Protein AF-A0A423UGE0-F1 (afdb_monomer_lite)

Sequence (93 aa):
MRPPRPPIELTPLLACDGTTDMAILWHIAREAPELRRWLIANPRADATLLEYVAQAGGPGVTEGLEVLLTSIDPAGTDAAHGATGMVHAEAPR

InterPro domains:
  IPR057893 Leucine rich repeat variant domain [PF25591] (11-67)

Foldseek 3Di:
DDDDDDDDDDDLCLLQDQVRDPVVVVVCLPPPLQNLLSVLNHPPNDPVSLVSCVVVDHVCNVVSVVVSVCVVPVPPPVPPPPPDDDDDDDDDD

pLDDT: mean 85.48, std 18.64, range [40.09, 98.62]

Radius of gyration: 21.12 Å; chains: 1; bounding box: 24×63×70 Å

Organism: NCBI:txid518643

Structure (mmCIF, N/CA/C/O backbone):
data_AF-A0A423UGE0-F1
#
_entry.id   AF-A0A423UGE0-F1
#
loop_
_atom_site.group_PDB
_atom_site.id
_atom_site.type_symbol
_atom_site.label_atom_id
_atom_site.label_alt_id
_atom_site.label_comp_id
_atom_site.label_asym_id
_atom_site.label_entity_id
_atom_site.label_seq_id
_atom_site.pdbx_PDB_ins_code
_atom_site.Cartn_x
_atom_site.Cartn_y
_atom_site.Cartn_z
_atom_site.occupancy
_atom_site.B_iso_or_equiv
_atom_site.auth_seq_id
_atom_site.auth_comp_id
_atom_site.auth_asym_id
_atom_site.auth_atom_id
_atom_site.pdbx_PDB_model_num
ATOM 1 N N . MET A 1 1 ? -10.091 -30.557 -22.046 1.00 70.81 1 MET A N 1
ATOM 2 C CA . MET A 1 1 ? -9.713 -29.139 -21.839 1.00 70.81 1 MET A CA 1
ATOM 3 C C . MET A 1 1 ? -9.708 -28.872 -20.341 1.00 70.81 1 MET A C 1
ATOM 5 O O . MET A 1 1 ? -10.603 -29.366 -19.669 1.00 70.81 1 MET A O 1
ATOM 9 N N . ARG A 1 2 ? -8.693 -28.190 -19.800 1.00 70.75 2 ARG A N 1
ATOM 10 C CA . ARG A 1 2 ? -8.650 -27.811 -18.376 1.00 70.75 2 ARG A CA 1
ATOM 11 C C . ARG A 1 2 ? -9.359 -26.451 -18.229 1.00 70.75 2 ARG A C 1
ATOM 13 O O . ARG A 1 2 ? -9.146 -25.617 -19.110 1.00 70.75 2 ARG A O 1
ATOM 20 N N . PRO A 1 3 ? -10.210 -26.231 -17.210 1.00 76.19 3 PRO A N 1
ATOM 21 C CA . PRO A 1 3 ? -10.874 -24.941 -17.031 1.00 76.19 3 PRO A CA 1
ATOM 22 C C . PRO A 1 3 ? -9.838 -23.818 -16.865 1.00 76.19 3 PRO A C 1
ATOM 24 O O . PRO A 1 3 ? -8.733 -24.085 -16.370 1.00 76.19 3 PRO A O 1
ATOM 27 N N . PRO A 1 4 ? -10.158 -22.582 -17.295 1.00 77.94 4 PRO A N 1
ATOM 28 C C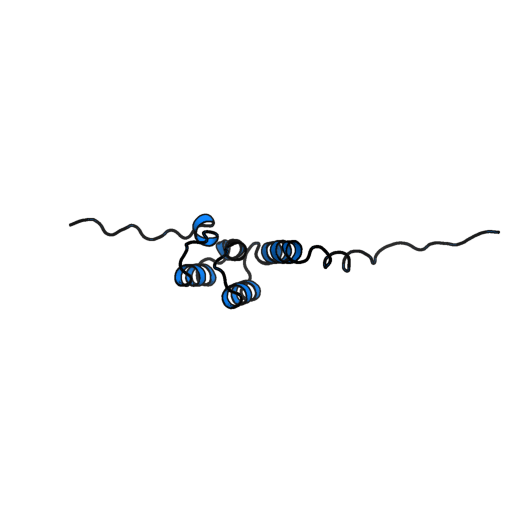A . PRO A 1 4 ? -9.281 -21.444 -17.067 1.00 77.94 4 PRO A CA 1
ATOM 29 C C . PRO A 1 4 ? -9.059 -21.271 -15.564 1.00 77.94 4 PRO A C 1
ATOM 31 O O . PRO A 1 4 ? -9.927 -21.588 -14.747 1.00 77.94 4 PRO A O 1
ATOM 34 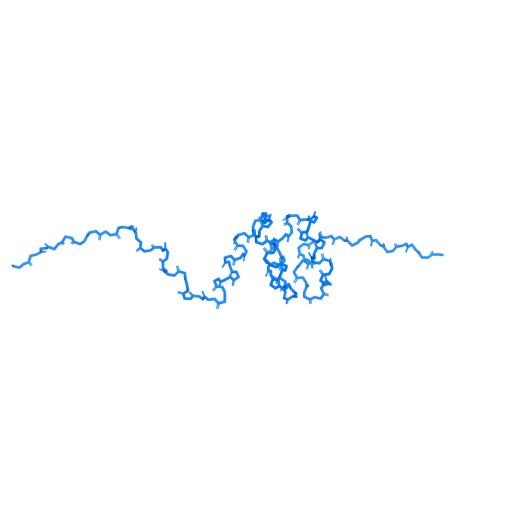N N . ARG A 1 5 ? -7.868 -20.798 -15.193 1.00 74.56 5 ARG A N 1
ATOM 35 C CA . ARG A 1 5 ? -7.567 -20.505 -13.792 1.00 74.56 5 ARG A CA 1
ATOM 36 C C . ARG A 1 5 ? -8.547 -19.426 -13.299 1.00 74.56 5 ARG A C 1
ATOM 38 O O . ARG A 1 5 ? -8.795 -18.489 -14.061 1.00 74.56 5 ARG A O 1
ATOM 45 N N . PRO A 1 6 ? -9.087 -19.543 -12.072 1.00 78.31 6 PRO A N 1
ATOM 46 C CA . PRO A 1 6 ? -9.906 -18.490 -11.487 1.00 78.31 6 PRO A CA 1
ATOM 47 C C . PRO A 1 6 ? -9.192 -17.130 -11.535 1.00 78.31 6 PRO A C 1
ATOM 49 O O . PRO A 1 6 ? -7.955 -17.106 -11.452 1.00 78.31 6 PRO A O 1
ATOM 52 N N . PRO A 1 7 ? -9.936 -16.016 -11.670 1.00 83.94 7 PRO A N 1
ATOM 53 C CA . PRO A 1 7 ? -9.373 -14.680 -11.530 1.00 83.94 7 PRO A CA 1
ATOM 54 C C . PRO A 1 7 ? -8.618 -14.534 -10.208 1.00 83.94 7 PRO A C 1
ATOM 56 O O . PRO A 1 7 ? -8.981 -15.143 -9.203 1.00 83.94 7 PRO A O 1
ATOM 59 N N . ILE A 1 8 ? -7.558 -13.731 -10.218 1.00 84.19 8 ILE A N 1
ATOM 60 C CA . ILE A 1 8 ? -6.814 -13.417 -8.999 1.00 84.19 8 ILE A CA 1
ATOM 61 C C . ILE A 1 8 ? -7.694 -12.512 -8.137 1.00 84.19 8 ILE A C 1
ATOM 63 O O . ILE A 1 8 ? -8.128 -11.458 -8.596 1.00 84.19 8 ILE A O 1
ATOM 67 N N . GLU A 1 9 ? -7.942 -12.915 -6.895 1.00 91.62 9 GLU A N 1
ATOM 68 C CA . GLU A 1 9 ? -8.636 -12.076 -5.921 1.00 91.62 9 GLU A CA 1
ATOM 69 C C . GLU A 1 9 ? -7.660 -11.073 -5.301 1.00 91.62 9 GLU A C 1
ATOM 71 O O . GLU A 1 9 ? -6.601 -11.448 -4.790 1.00 91.62 9 GLU A O 1
ATOM 76 N N . LEU A 1 10 ? -8.019 -9.787 -5.333 1.00 95.56 10 LEU A N 1
ATOM 77 C CA . LEU A 1 10 ? -7.248 -8.737 -4.673 1.00 95.56 10 LEU A CA 1
ATOM 78 C C . LEU A 1 10 ? -7.569 -8.759 -3.178 1.00 95.56 10 LEU A C 1
ATOM 80 O O . LEU A 1 10 ? -8.715 -8.585 -2.775 1.00 95.56 10 LEU A O 1
ATOM 84 N N . THR A 1 11 ? -6.555 -8.999 -2.353 1.00 97.00 11 THR A N 1
ATOM 85 C CA . THR A 1 11 ? -6.711 -9.150 -0.901 1.00 97.00 11 THR A CA 1
ATOM 86 C C . THR A 1 11 ? -5.602 -8.407 -0.155 1.00 97.00 11 THR A C 1
ATOM 88 O O . THR A 1 11 ? -4.539 -8.167 -0.734 1.00 97.00 11 THR A O 1
ATOM 91 N N . PRO A 1 12 ? -5.787 -8.088 1.141 1.00 97.75 12 PRO A N 1
ATOM 92 C CA . PRO A 1 12 ? -4.719 -7.538 1.978 1.00 97.75 12 PRO A CA 1
ATOM 93 C C . PRO A 1 12 ? -3.448 -8.394 1.991 1.00 97.75 12 PRO A C 1
ATOM 95 O O . PRO A 1 12 ? -2.344 -7.864 1.923 1.00 97.75 12 PRO A O 1
ATOM 98 N N . LEU A 1 13 ? -3.600 -9.724 2.029 1.00 96.81 13 LEU A N 1
ATOM 99 C CA . LEU A 1 13 ? -2.467 -10.651 2.019 1.00 96.81 13 LEU A CA 1
ATOM 100 C C . LEU A 1 13 ? -1.679 -10.550 0.712 1.00 96.81 13 LEU A C 1
ATOM 102 O O . LEU A 1 13 ? -0.461 -10.441 0.757 1.00 96.81 13 LEU A O 1
ATOM 106 N N . LEU A 1 14 ? -2.367 -10.505 -0.433 1.00 96.69 14 LEU A N 1
ATOM 107 C CA . LEU A 1 14 ? -1.722 -10.300 -1.732 1.00 96.69 14 LEU A CA 1
ATOM 108 C C . LEU A 1 14 ? -1.035 -8.927 -1.815 1.00 96.69 14 LEU A C 1
ATOM 110 O O . LEU A 1 14 ? 0.065 -8.817 -2.354 1.00 96.69 14 LEU A O 1
ATOM 114 N N . ALA A 1 15 ? -1.674 -7.886 -1.272 1.00 97.88 15 ALA A N 1
ATOM 115 C CA . ALA A 1 15 ? -1.157 -6.522 -1.275 1.00 97.88 15 ALA A CA 1
ATOM 116 C C . ALA A 1 15 ? 0.123 -6.363 -0.441 1.00 97.88 15 ALA A C 1
ATOM 118 O O . ALA A 1 15 ? 0.975 -5.583 -0.846 1.00 97.88 15 ALA A O 1
ATOM 119 N N . CYS A 1 16 ? 0.288 -7.101 0.664 1.00 97.31 16 CYS A N 1
ATOM 120 C CA . CYS A 1 16 ? 1.507 -7.087 1.489 1.00 97.31 16 CYS A CA 1
ATOM 121 C C . CYS A 1 16 ? 2.551 -8.148 1.095 1.00 97.31 16 CYS A C 1
ATOM 123 O O . CYS A 1 16 ? 3.670 -8.112 1.605 1.00 97.31 16 CYS A O 1
ATOM 125 N N . ASP A 1 17 ? 2.202 -9.121 0.249 1.00 97.69 17 ASP A N 1
ATOM 126 C CA . ASP A 1 17 ? 3.100 -10.220 -0.114 1.00 97.69 17 ASP A CA 1
ATOM 127 C C . ASP A 1 17 ? 4.304 -9.702 -0.920 1.00 97.69 17 ASP A C 1
ATOM 129 O O . ASP A 1 17 ? 4.174 -9.146 -2.014 1.00 97.69 17 ASP A O 1
ATOM 133 N N . GLY A 1 18 ? 5.500 -9.923 -0.370 1.00 96.56 18 GLY A N 1
ATOM 134 C CA . GLY A 1 18 ? 6.778 -9.537 -0.960 1.00 96.56 18 GLY A CA 1
ATOM 135 C C . GLY A 1 18 ? 7.180 -10.333 -2.201 1.00 96.56 18 GLY A C 1
ATOM 136 O O . GLY A 1 18 ? 8.274 -10.128 -2.718 1.00 96.56 18 GLY A O 1
ATOM 137 N N . THR A 1 19 ? 6.343 -11.245 -2.689 1.00 97.12 19 THR A N 1
ATOM 138 C CA . THR A 1 19 ? 6.521 -11.936 -3.972 1.00 97.12 19 THR A CA 1
ATOM 139 C C . THR A 1 19 ? 5.574 -11.422 -5.057 1.00 97.12 19 THR A C 1
ATOM 141 O O . THR A 1 19 ? 5.826 -11.670 -6.240 1.00 97.12 19 THR A O 1
ATOM 144 N N . THR A 1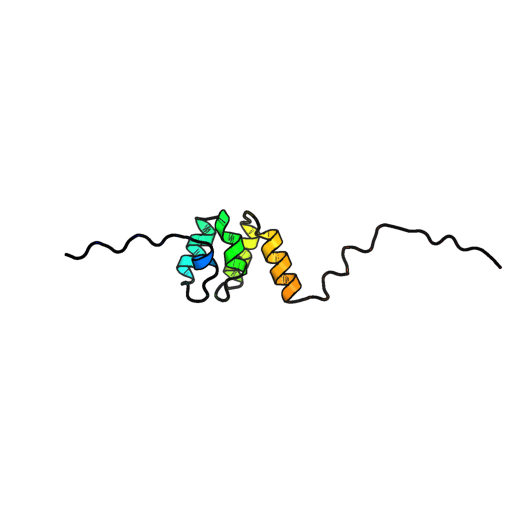 20 ? 4.559 -10.627 -4.697 1.00 96.75 20 THR A N 1
ATOM 145 C CA . THR A 1 20 ? 3.592 -10.045 -5.637 1.00 96.75 20 THR A CA 1
ATOM 146 C C . THR A 1 20 ? 4.288 -9.188 -6.692 1.00 96.75 20 THR A C 1
ATOM 148 O O . THR A 1 20 ? 5.209 -8.423 -6.403 1.00 96.75 20 THR A O 1
ATOM 151 N N . ASP A 1 21 ? 3.875 -9.339 -7.949 1.00 96.62 21 ASP A N 1
ATOM 152 C CA . ASP A 1 21 ? 4.437 -8.576 -9.061 1.00 96.62 21 ASP A CA 1
ATOM 153 C C . ASP A 1 21 ? 4.082 -7.085 -8.949 1.00 96.62 21 ASP A C 1
ATOM 155 O O . ASP A 1 21 ? 2.950 -6.729 -8.616 1.00 96.62 21 ASP A O 1
ATOM 159 N N . MET A 1 22 ? 5.030 -6.210 -9.291 1.00 97.88 22 MET A N 1
ATOM 160 C CA . MET A 1 22 ? 4.842 -4.758 -9.284 1.00 97.88 22 MET A CA 1
ATOM 161 C C . MET A 1 22 ? 3.628 -4.316 -10.122 1.00 97.88 22 MET A C 1
ATOM 163 O O . MET A 1 22 ? 2.895 -3.413 -9.721 1.00 97.88 22 MET A O 1
ATOM 167 N N . ALA A 1 23 ? 3.342 -4.980 -11.246 1.00 97.00 23 ALA A N 1
ATOM 168 C CA . ALA A 1 23 ? 2.166 -4.686 -12.065 1.00 97.00 23 ALA A CA 1
ATOM 169 C C . ALA A 1 23 ? 0.845 -4.932 -11.313 1.00 97.00 23 ALA A C 1
ATOM 171 O O . ALA A 1 23 ? -0.119 -4.181 -11.487 1.00 97.00 23 ALA A O 1
ATOM 172 N N . ILE A 1 24 ? 0.806 -5.953 -10.451 1.00 97.06 24 ILE A N 1
ATOM 173 C CA . ILE A 1 24 ? -0.351 -6.248 -9.598 1.00 97.06 24 ILE A CA 1
ATOM 174 C C . ILE A 1 24 ? -0.458 -5.197 -8.492 1.00 97.06 24 ILE A C 1
ATOM 176 O O . ILE A 1 24 ? -1.558 -4.717 -8.231 1.00 97.06 24 ILE A O 1
ATOM 180 N N . LEU A 1 25 ? 0.658 -4.769 -7.896 1.00 98.44 25 LEU A N 1
ATOM 181 C CA . LEU A 1 25 ? 0.650 -3.703 -6.887 1.00 98.44 25 LEU A CA 1
ATOM 182 C C . LEU A 1 25 ? 0.096 -2.386 -7.452 1.00 98.44 25 LEU A C 1
ATOM 184 O O . LEU A 1 25 ? -0.780 -1.772 -6.845 1.00 98.44 25 LEU A O 1
ATOM 188 N N . TRP A 1 26 ? 0.513 -1.999 -8.660 1.00 98.38 26 TRP A N 1
ATOM 189 C CA . TRP A 1 26 ? -0.054 -0.845 -9.368 1.00 98.38 26 TRP A CA 1
ATOM 190 C C . TRP A 1 26 ? -1.525 -1.022 -9.737 1.00 98.38 26 TRP A C 1
ATOM 192 O O . TRP A 1 26 ? -2.263 -0.039 -9.811 1.00 98.38 26 TRP A O 1
ATOM 202 N N . HIS A 1 27 ? -1.964 -2.248 -10.018 1.00 98.06 27 HIS A N 1
ATOM 203 C CA . HIS A 1 27 ? -3.377 -2.532 -10.247 1.00 98.06 27 HIS A CA 1
ATOM 204 C C . HIS A 1 27 ? -4.191 -2.351 -8.961 1.00 98.06 27 HIS A C 1
ATOM 206 O O . HIS A 1 27 ? -5.188 -1.637 -8.983 1.00 98.06 27 HIS A O 1
ATOM 212 N N . ILE A 1 28 ? -3.716 -2.881 -7.830 1.00 98.12 28 ILE A N 1
ATOM 213 C CA . ILE A 1 28 ? -4.331 -2.672 -6.510 1.00 98.12 28 ILE A CA 1
ATOM 214 C C . ILE A 1 28 ? -4.404 -1.175 -6.190 1.00 98.12 28 ILE A C 1
ATOM 216 O O . ILE A 1 28 ? -5.464 -0.675 -5.823 1.00 98.12 28 ILE A O 1
ATOM 220 N N . ALA A 1 29 ? -3.309 -0.436 -6.390 1.00 98.38 29 ALA A N 1
ATOM 221 C CA . ALA A 1 29 ? -3.257 0.993 -6.100 1.00 98.38 29 ALA A CA 1
ATOM 222 C C . ALA A 1 29 ? -4.323 1.796 -6.865 1.00 98.38 29 ALA A C 1
ATOM 224 O O . ALA A 1 29 ? -4.912 2.727 -6.315 1.00 98.38 29 ALA A O 1
ATOM 225 N N . ARG A 1 30 ? -4.605 1.434 -8.118 1.00 98.19 30 ARG A N 1
ATOM 226 C CA . ARG A 1 30 ? -5.575 2.153 -8.956 1.00 98.19 30 ARG A CA 1
ATOM 227 C C . ARG A 1 30 ? -7.010 1.708 -8.709 1.00 98.19 30 ARG A C 1
ATOM 229 O O . ARG A 1 30 ? -7.883 2.561 -8.593 1.00 98.19 30 ARG A O 1
ATOM 236 N N . GLU A 1 31 ? -7.230 0.403 -8.595 1.00 97.25 31 GLU A N 1
ATOM 237 C CA . GLU A 1 31 ? -8.572 -0.181 -8.669 1.00 97.25 31 GLU A CA 1
ATOM 238 C C . GLU A 1 31 ? -9.168 -0.562 -7.303 1.00 97.25 31 GLU A C 1
ATOM 240 O O . GLU A 1 31 ? -10.377 -0.750 -7.214 1.00 97.25 31 GLU A O 1
ATOM 245 N N . ALA A 1 32 ? -8.359 -0.653 -6.237 1.00 97.56 32 ALA A N 1
ATOM 246 C CA . ALA A 1 32 ? -8.797 -1.083 -4.902 1.00 97.56 32 ALA A CA 1
ATOM 247 C C . ALA A 1 32 ? -8.340 -0.102 -3.795 1.00 97.56 32 ALA A C 1
ATOM 249 O O . ALA A 1 32 ? -7.385 -0.383 -3.057 1.00 97.56 32 ALA A O 1
ATOM 250 N N . PRO A 1 33 ? -8.985 1.079 -3.660 1.00 97.88 33 PRO A N 1
ATOM 251 C CA . PRO A 1 33 ? -8.617 2.094 -2.668 1.00 97.88 33 PRO A CA 1
ATOM 252 C C . PRO A 1 33 ? -8.551 1.582 -1.223 1.00 97.88 33 PRO A C 1
ATOM 254 O O . PRO A 1 33 ? -7.677 1.996 -0.462 1.00 97.88 33 PRO A O 1
ATOM 257 N N . GLU A 1 34 ? -9.436 0.660 -0.852 1.00 98.25 34 GLU A N 1
ATOM 258 C CA . GLU A 1 34 ? -9.507 0.002 0.457 1.00 98.25 34 GLU A CA 1
ATOM 259 C C . GLU A 1 34 ? -8.289 -0.875 0.773 1.00 98.25 34 GLU A C 1
ATOM 261 O O . GLU A 1 34 ? -8.028 -1.178 1.940 1.00 98.25 34 GLU A O 1
ATOM 266 N N . LEU A 1 35 ? -7.521 -1.261 -0.251 1.00 98.38 35 LEU A N 1
ATOM 267 C CA . LEU A 1 35 ? -6.324 -2.078 -0.092 1.00 98.38 35 LEU A CA 1
ATOM 268 C C . LEU A 1 35 ? -5.023 -1.270 -0.066 1.00 98.38 35 LEU A C 1
ATOM 270 O O . LEU A 1 35 ? -3.985 -1.811 0.313 1.00 98.38 35 LEU A O 1
ATOM 274 N N . ARG A 1 36 ? -5.049 0.020 -0.417 1.00 98.44 36 ARG A N 1
ATOM 275 C CA . ARG A 1 36 ? -3.835 0.848 -0.550 1.00 98.44 36 ARG A CA 1
ATOM 276 C C . ARG A 1 36 ? -2.986 0.904 0.715 1.00 98.44 36 ARG A C 1
ATOM 278 O O . ARG A 1 36 ? -1.764 0.880 0.615 1.00 98.44 36 ARG A O 1
ATOM 285 N N . ARG A 1 37 ? -3.605 0.904 1.900 1.00 98.38 37 ARG A N 1
ATOM 286 C CA . ARG A 1 37 ? -2.868 0.898 3.175 1.00 98.38 37 ARG A CA 1
ATOM 287 C C . ARG A 1 37 ? -1.932 -0.304 3.329 1.00 98.38 37 ARG A C 1
ATOM 289 O O . ARG A 1 37 ? -0.911 -0.207 3.994 1.00 98.38 37 ARG A O 1
ATOM 296 N N . TRP A 1 38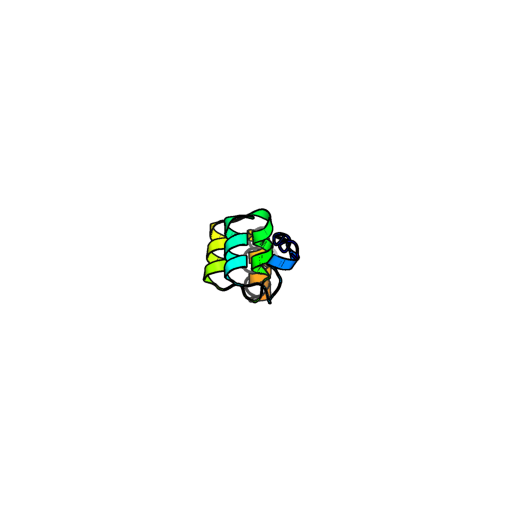 ? -2.276 -1.434 2.714 1.00 98.25 38 TRP A N 1
ATOM 297 C CA . TRP A 1 38 ? -1.492 -2.665 2.774 1.00 98.25 38 TRP A CA 1
ATOM 298 C C . TRP A 1 38 ? -0.262 -2.601 1.861 1.00 98.25 38 TRP A C 1
ATOM 300 O O . TRP A 1 38 ? 0.764 -3.189 2.180 1.00 98.25 38 TRP A O 1
ATOM 310 N N . LEU A 1 39 ? -0.314 -1.808 0.783 1.00 98.44 39 LEU A N 1
ATOM 311 C CA . LEU A 1 39 ? 0.838 -1.592 -0.100 1.00 98.44 39 LEU A CA 1
ATOM 312 C C . LEU A 1 39 ? 2.014 -0.928 0.628 1.00 98.44 39 LEU A C 1
ATOM 314 O O . LEU A 1 39 ? 3.159 -1.192 0.285 1.00 98.44 39 LEU A O 1
ATOM 318 N N . ILE A 1 40 ? 1.738 -0.125 1.661 1.00 97.88 40 ILE A N 1
ATOM 319 C CA . ILE A 1 40 ? 2.756 0.534 2.495 1.00 97.88 40 ILE A CA 1
ATOM 320 C C . ILE A 1 40 ? 3.643 -0.494 3.211 1.00 97.88 40 ILE A C 1
ATOM 322 O O . ILE A 1 40 ? 4.831 -0.263 3.407 1.00 97.88 40 ILE A O 1
ATOM 326 N N . ALA A 1 41 ? 3.075 -1.646 3.577 1.00 96.00 41 ALA A N 1
ATOM 327 C CA . ALA A 1 41 ? 3.795 -2.730 4.236 1.00 96.00 41 ALA A CA 1
ATOM 328 C C . ALA A 1 41 ? 4.450 -3.713 3.248 1.00 96.00 41 ALA A C 1
ATOM 330 O O . ALA A 1 41 ? 5.110 -4.658 3.683 1.00 96.00 41 ALA A O 1
ATOM 331 N N . ASN A 1 42 ? 4.264 -3.537 1.934 1.00 97.94 42 ASN A N 1
ATOM 332 C CA . ASN A 1 42 ? 4.830 -4.449 0.948 1.00 97.94 42 ASN A CA 1
ATOM 333 C C . ASN A 1 42 ? 6.322 -4.142 0.718 1.00 97.94 42 ASN A C 1
ATOM 335 O O . ASN A 1 42 ? 6.647 -3.058 0.235 1.00 97.94 42 ASN A O 1
ATOM 339 N N . PRO A 1 43 ? 7.244 -5.094 0.950 1.00 95.88 43 PRO A N 1
ATOM 340 C CA . PRO A 1 43 ? 8.680 -4.857 0.782 1.00 95.88 43 PRO A CA 1
ATOM 341 C C . PRO A 1 43 ? 9.116 -4.662 -0.680 1.00 95.88 43 PRO A C 1
ATOM 343 O O . PRO A 1 43 ? 10.243 -4.239 -0.928 1.00 95.88 43 PRO A O 1
ATOM 346 N N . ARG A 1 44 ? 8.261 -4.987 -1.658 1.00 97.50 44 ARG A N 1
ATOM 347 C CA . ARG A 1 44 ? 8.497 -4.706 -3.080 1.00 97.50 44 ARG A CA 1
ATOM 348 C C . ARG A 1 44 ? 7.981 -3.343 -3.519 1.00 97.50 44 ARG A C 1
ATOM 350 O O . ARG A 1 44 ? 8.317 -2.953 -4.634 1.00 97.50 44 ARG A O 1
ATOM 357 N N . ALA A 1 45 ? 7.164 -2.657 -2.719 1.00 97.62 45 ALA A N 1
ATOM 358 C CA . ALA A 1 45 ? 6.665 -1.338 -3.080 1.00 97.62 45 ALA A CA 1
ATOM 359 C C . ALA A 1 45 ? 7.833 -0.350 -3.162 1.00 97.62 45 ALA A C 1
ATOM 361 O O . ALA A 1 45 ? 8.577 -0.164 -2.202 1.00 97.62 45 ALA A O 1
ATOM 362 N N . ASP A 1 46 ? 8.006 0.256 -4.333 1.00 97.56 46 ASP A N 1
ATOM 363 C CA . ASP A 1 46 ? 9.031 1.267 -4.549 1.00 97.56 46 ASP A CA 1
ATOM 364 C C . ASP A 1 46 ? 8.526 2.663 -4.159 1.00 97.56 46 ASP A C 1
ATOM 366 O O . ASP A 1 46 ? 7.343 2.878 -3.880 1.00 97.56 46 ASP A O 1
ATOM 370 N N . ALA A 1 47 ? 9.445 3.630 -4.136 1.00 96.44 47 ALA A N 1
ATOM 371 C CA . ALA A 1 47 ? 9.124 5.008 -3.782 1.00 96.44 47 ALA A CA 1
ATOM 372 C C . ALA A 1 47 ? 8.020 5.591 -4.678 1.00 96.44 47 ALA A C 1
ATOM 374 O O . ALA A 1 47 ? 7.107 6.232 -4.174 1.00 96.44 47 ALA A O 1
ATOM 375 N N . THR A 1 48 ? 8.046 5.314 -5.985 1.00 98.44 48 THR A N 1
ATOM 376 C CA . THR A 1 48 ? 7.052 5.836 -6.933 1.00 98.44 48 THR A CA 1
ATOM 377 C C . THR A 1 48 ? 5.648 5.313 -6.635 1.00 98.44 48 THR A C 1
ATOM 379 O O . THR A 1 48 ? 4.681 6.080 -6.667 1.00 98.44 48 THR A O 1
ATOM 382 N N . LEU A 1 49 ? 5.513 4.027 -6.312 1.00 98.56 49 LEU A N 1
ATOM 383 C CA . LEU A 1 49 ? 4.237 3.451 -5.901 1.00 98.56 49 LEU A CA 1
ATOM 384 C C . LEU A 1 49 ? 3.755 4.047 -4.572 1.00 98.56 49 LEU A C 1
ATOM 386 O O . LEU A 1 49 ? 2.578 4.392 -4.452 1.00 98.56 49 LEU A O 1
ATOM 390 N N . LEU A 1 50 ? 4.642 4.181 -3.582 1.00 97.94 50 LEU A N 1
ATOM 391 C CA . LEU A 1 50 ? 4.287 4.738 -2.273 1.00 97.94 50 LEU A CA 1
ATOM 392 C C . LEU A 1 50 ? 3.904 6.221 -2.358 1.00 97.94 50 LEU A C 1
ATOM 394 O O . LEU A 1 50 ? 2.940 6.634 -1.717 1.00 97.94 50 LEU A O 1
ATOM 398 N N . GLU A 1 51 ? 4.585 7.005 -3.192 1.00 98.25 51 GLU A N 1
ATOM 399 C CA . GLU A 1 51 ? 4.231 8.397 -3.489 1.00 98.25 51 GLU A CA 1
ATOM 400 C C . GLU A 1 51 ? 2.845 8.495 -4.126 1.00 98.25 51 GLU A C 1
ATOM 402 O O . GLU A 1 51 ? 2.021 9.306 -3.695 1.00 98.25 51 GLU A O 1
ATOM 407 N N . TYR A 1 52 ? 2.553 7.637 -5.109 1.00 98.62 52 TYR A N 1
ATOM 408 C CA . TYR A 1 52 ? 1.218 7.575 -5.695 1.00 98.62 52 TYR A CA 1
ATOM 409 C C . TYR A 1 52 ? 0.163 7.237 -4.638 1.00 98.62 52 TYR A C 1
ATOM 411 O O . TYR A 1 52 ? -0.868 7.901 -4.575 1.00 98.62 52 TYR A O 1
ATOM 419 N N . VAL A 1 53 ? 0.412 6.235 -3.790 1.00 98.50 53 VAL A N 1
ATOM 420 C CA . VAL A 1 53 ? -0.511 5.844 -2.713 1.00 98.50 53 VAL A CA 1
ATOM 421 C C . VAL A 1 53 ? -0.734 6.994 -1.729 1.00 98.50 53 VAL A C 1
ATOM 423 O O . VAL A 1 53 ? -1.881 7.258 -1.367 1.00 98.50 53 VAL A O 1
ATOM 426 N N . ALA A 1 54 ? 0.322 7.715 -1.348 1.00 98.00 54 ALA A N 1
ATOM 427 C CA . ALA A 1 54 ? 0.230 8.875 -0.466 1.00 98.00 54 ALA A CA 1
ATOM 428 C C . ALA A 1 54 ? -0.632 9.997 -1.070 1.00 98.00 54 ALA A C 1
ATOM 430 O O . ALA A 1 54 ? -1.465 10.577 -0.376 1.00 98.00 54 ALA A O 1
ATOM 431 N N . GLN A 1 55 ? -0.478 10.273 -2.368 1.00 98.12 55 GLN A N 1
ATOM 432 C CA . GLN A 1 55 ? -1.248 11.304 -3.074 1.00 98.12 55 GLN A CA 1
ATOM 433 C C . GLN A 1 55 ? -2.696 10.883 -3.346 1.00 98.12 55 GLN A C 1
ATOM 435 O O . GLN A 1 55 ? -3.619 11.683 -3.200 1.00 98.12 55 GLN A O 1
ATOM 440 N N . ALA A 1 56 ? -2.904 9.632 -3.757 1.00 98.06 56 ALA A N 1
ATOM 441 C CA . ALA A 1 56 ? -4.222 9.090 -4.069 1.00 98.06 56 ALA A CA 1
ATOM 442 C C . ALA A 1 56 ? -5.064 8.833 -2.807 1.00 98.06 56 ALA A C 1
ATOM 444 O O . ALA A 1 56 ? -6.292 8.739 -2.898 1.00 98.06 56 ALA A O 1
ATOM 445 N N . GLY A 1 57 ? -4.412 8.695 -1.648 1.00 97.38 57 GLY A N 1
ATOM 446 C CA . GLY A 1 57 ? -5.038 8.430 -0.359 1.00 97.38 57 GLY A CA 1
ATOM 447 C C . GLY A 1 57 ? -5.790 7.099 -0.327 1.00 97.38 57 GLY A C 1
ATOM 448 O O . GLY A 1 57 ? -5.634 6.239 -1.192 1.00 97.38 57 GLY A O 1
ATOM 449 N N . GLY A 1 58 ? -6.635 6.916 0.679 1.00 96.81 58 GLY A N 1
ATOM 450 C CA . GLY A 1 58 ? -7.443 5.713 0.874 1.00 96.81 58 GLY A CA 1
ATOM 451 C C . GLY A 1 58 ? -7.668 5.447 2.360 1.00 96.81 58 GLY A C 1
ATOM 452 O O . GLY A 1 58 ? -6.981 6.042 3.196 1.00 96.81 58 GLY A O 1
ATOM 453 N N . PRO A 1 59 ? -8.617 4.570 2.721 1.00 98.06 59 PRO A N 1
ATOM 454 C CA . PRO A 1 59 ? -8.855 4.236 4.119 1.00 98.06 59 PRO A CA 1
ATOM 455 C C . PRO A 1 59 ? -7.582 3.696 4.787 1.00 98.06 59 PRO A C 1
ATOM 457 O O . PRO A 1 59 ? -7.035 2.680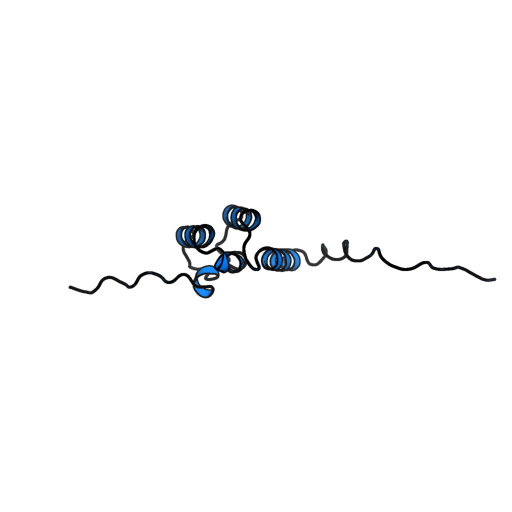 4.356 1.00 98.06 59 PRO A O 1
ATOM 460 N N . GLY A 1 60 ? -7.109 4.361 5.843 1.00 97.50 60 GLY A N 1
ATOM 461 C CA . GLY A 1 60 ? -5.956 3.906 6.623 1.00 97.50 60 GLY A CA 1
ATOM 462 C C . GLY A 1 60 ? -4.580 4.172 5.997 1.00 97.50 60 GLY A C 1
ATOM 463 O O . GLY A 1 60 ? -3.600 3.601 6.481 1.00 97.50 60 GLY A O 1
ATOM 464 N N . VAL A 1 61 ? -4.494 4.930 4.894 1.00 98.12 61 VAL A N 1
ATOM 465 C CA . VAL A 1 61 ? -3.220 5.217 4.203 1.00 98.12 61 VAL A CA 1
ATOM 466 C C . VAL A 1 61 ? -2.349 6.165 5.020 1.00 98.12 61 VAL A C 1
ATOM 468 O O . VAL A 1 61 ? -1.172 5.874 5.208 1.00 98.12 61 VAL A O 1
ATOM 471 N N . THR A 1 62 ? -2.916 7.260 5.533 1.00 97.44 62 THR A N 1
ATOM 472 C CA . THR A 1 62 ? -2.180 8.230 6.356 1.00 97.44 62 THR A CA 1
ATOM 473 C C . THR A 1 62 ? -1.602 7.558 7.593 1.00 97.44 62 THR A C 1
ATOM 475 O O . THR A 1 62 ? -0.400 7.622 7.821 1.00 97.44 62 THR A O 1
ATOM 478 N N . GLU A 1 63 ? -2.428 6.810 8.320 1.00 97.06 63 GLU A N 1
ATOM 479 C CA . GLU A 1 63 ? -2.023 6.082 9.520 1.00 97.06 63 GLU A CA 1
ATOM 480 C C . GLU A 1 63 ? -0.970 5.011 9.197 1.00 97.06 63 GLU A C 1
ATOM 482 O O . GLU A 1 63 ? -0.036 4.791 9.963 1.00 97.06 63 GLU A O 1
ATOM 487 N N . GLY A 1 64 ? -1.095 4.337 8.048 1.00 96.31 64 GLY A N 1
ATOM 488 C CA . GLY A 1 64 ? -0.096 3.371 7.590 1.00 96.31 64 GLY A CA 1
ATOM 489 C C . GLY A 1 64 ? 1.261 4.018 7.298 1.00 96.31 64 GLY A C 1
ATOM 490 O O . GLY A 1 64 ? 2.294 3.464 7.675 1.00 96.31 64 GLY A O 1
ATOM 491 N N . LEU A 1 65 ? 1.263 5.188 6.653 1.00 96.12 65 LEU A N 1
ATOM 492 C CA . LEU A 1 65 ? 2.483 5.934 6.346 1.00 96.12 65 LEU A CA 1
ATOM 493 C C . LEU A 1 65 ? 3.128 6.480 7.618 1.00 96.12 65 LEU A C 1
ATOM 495 O O . LEU A 1 65 ? 4.339 6.362 7.763 1.00 96.12 65 LEU A O 1
ATOM 499 N N . GLU A 1 66 ? 2.345 7.013 8.555 1.00 95.50 66 GLU A N 1
ATOM 500 C CA . GLU A 1 66 ? 2.846 7.453 9.862 1.00 95.50 66 GLU A CA 1
ATOM 501 C C . GLU A 1 66 ? 3.561 6.312 10.590 1.00 95.50 66 GLU A C 1
ATOM 503 O O . GLU A 1 66 ? 4.711 6.471 10.993 1.00 95.50 66 GLU A O 1
ATOM 508 N N . VAL A 1 67 ? 2.939 5.129 10.671 1.00 94.62 67 VAL A N 1
ATOM 509 C CA . VAL A 1 67 ? 3.565 3.945 11.282 1.00 94.62 67 VAL A CA 1
ATOM 510 C C . VAL A 1 67 ? 4.871 3.572 10.576 1.00 94.62 67 VAL A C 1
ATOM 512 O O . VAL A 1 67 ? 5.874 3.318 11.247 1.00 94.62 67 VAL A O 1
ATOM 515 N N . LEU A 1 68 ? 4.882 3.550 9.238 1.00 92.25 68 LEU A N 1
ATOM 516 C CA . LEU A 1 68 ? 6.091 3.257 8.468 1.00 92.25 68 LEU A CA 1
ATOM 517 C C . LEU A 1 68 ? 7.202 4.270 8.776 1.00 92.25 68 LEU A C 1
ATOM 519 O O . LEU A 1 68 ? 8.325 3.872 9.082 1.00 92.25 68 LEU A O 1
ATOM 523 N N . LEU A 1 69 ? 6.898 5.565 8.738 1.00 91.50 69 LEU A N 1
ATOM 524 C CA . LEU A 1 69 ? 7.877 6.628 8.949 1.00 91.50 69 LEU A CA 1
ATOM 525 C C . LEU A 1 69 ? 8.414 6.630 10.385 1.00 91.50 69 LEU A C 1
ATOM 527 O O . LEU A 1 69 ? 9.628 6.677 10.566 1.00 91.50 69 LEU A O 1
ATOM 531 N N . THR A 1 70 ? 7.552 6.465 11.393 1.00 92.25 70 THR A N 1
ATOM 532 C CA . THR A 1 70 ? 7.973 6.304 12.796 1.00 92.25 70 THR A CA 1
ATOM 533 C C . THR A 1 70 ? 8.855 5.068 12.991 1.00 92.25 70 THR A C 1
ATOM 535 O O . THR A 1 70 ? 9.768 5.089 13.814 1.00 92.25 70 THR A O 1
ATOM 538 N N . SER A 1 71 ? 8.626 3.988 12.234 1.00 88.25 71 SER A N 1
ATOM 539 C CA . SER A 1 71 ? 9.465 2.784 12.320 1.00 88.25 71 SER A CA 1
ATOM 540 C C . SER A 1 71 ? 10.879 2.983 11.757 1.00 88.25 71 SER A C 1
ATOM 542 O O . SER A 1 71 ? 11.807 2.305 12.197 1.00 88.25 71 SER A O 1
ATOM 544 N N . ILE A 1 72 ? 11.048 3.913 10.809 1.00 88.00 72 ILE A N 1
ATOM 545 C CA . ILE A 1 72 ? 12.333 4.218 10.162 1.00 88.00 72 ILE A CA 1
ATOM 546 C C . ILE A 1 72 ? 13.072 5.341 10.907 1.00 88.00 72 ILE A C 1
ATOM 548 O O . ILE A 1 72 ? 14.300 5.308 10.985 1.00 88.00 72 ILE A O 1
ATOM 552 N N . ASP A 1 73 ? 12.343 6.300 11.486 1.00 85.06 73 ASP A N 1
ATOM 553 C CA . ASP A 1 73 ? 12.893 7.395 12.289 1.00 85.06 73 ASP A CA 1
ATOM 554 C C . ASP A 1 73 ? 12.120 7.568 13.614 1.00 85.06 73 ASP A C 1
ATOM 556 O O . ASP A 1 73 ? 11.194 8.382 13.712 1.00 85.06 73 ASP A O 1
ATOM 560 N N . PRO A 1 74 ? 12.499 6.824 14.671 1.00 67.81 74 PRO A N 1
ATOM 561 C CA . PRO A 1 74 ? 11.821 6.916 15.960 1.00 67.81 74 PRO A CA 1
ATOM 562 C C . PRO A 1 74 ? 12.076 8.247 16.691 1.00 67.81 74 PRO A C 1
ATOM 564 O O . PRO A 1 74 ? 11.342 8.562 17.625 1.00 67.81 74 PRO A O 1
ATOM 567 N N . ALA A 1 75 ? 13.082 9.039 16.293 1.00 68.44 75 ALA A N 1
ATOM 568 C CA . ALA A 1 75 ? 13.455 10.291 16.961 1.00 68.44 75 ALA A CA 1
ATOM 569 C C . ALA A 1 75 ? 12.711 11.529 16.413 1.00 68.44 75 ALA A C 1
ATOM 571 O O . ALA A 1 75 ? 12.723 12.584 17.049 1.00 68.44 75 ALA A O 1
ATOM 572 N N . GLY A 1 76 ? 12.039 11.416 15.262 1.00 59.50 76 GLY A N 1
ATOM 573 C CA . GLY A 1 76 ? 11.345 12.524 14.591 1.00 59.50 76 GLY A CA 1
ATOM 574 C C . GLY A 1 76 ? 9.964 12.905 15.149 1.00 59.50 76 GLY A C 1
ATOM 575 O O . GLY A 1 76 ? 9.374 13.878 14.680 1.00 59.50 76 GLY A O 1
ATOM 576 N N . THR A 1 77 ? 9.430 12.179 16.141 1.00 57.97 77 THR A N 1
ATOM 577 C CA . THR A 1 77 ? 8.023 12.331 16.589 1.00 57.97 77 THR A CA 1
ATOM 578 C C . THR A 1 77 ? 7.854 13.205 17.848 1.00 57.97 77 THR A C 1
ATOM 580 O O . THR A 1 77 ? 6.762 13.708 18.111 1.00 57.97 77 THR A O 1
ATOM 583 N N . ASP A 1 78 ? 8.932 13.480 18.592 1.00 55.03 78 ASP A N 1
ATOM 584 C CA . ASP A 1 78 ? 8.883 14.259 19.846 1.00 55.03 78 ASP A CA 1
ATOM 585 C C . ASP A 1 78 ? 8.709 15.778 19.639 1.00 55.03 78 ASP A C 1
ATOM 587 O O . ASP A 1 78 ? 8.405 16.513 20.579 1.00 55.03 78 ASP A O 1
ATOM 591 N N . ALA A 1 79 ? 8.847 16.280 18.408 1.00 55.16 79 ALA A N 1
ATOM 592 C CA . ALA A 1 79 ? 8.781 17.716 18.128 1.00 55.16 79 ALA A CA 1
ATOM 593 C C . ALA A 1 79 ? 7.347 18.287 18.035 1.00 55.16 79 ALA A C 1
ATOM 595 O O . ALA A 1 79 ? 7.185 19.507 18.052 1.00 55.16 79 ALA A O 1
ATOM 596 N N . ALA A 1 80 ? 6.304 17.450 17.940 1.00 55.84 80 ALA A N 1
ATOM 597 C CA . ALA A 1 80 ? 4.947 17.907 17.603 1.00 55.84 80 ALA A CA 1
ATOM 598 C C . ALA A 1 80 ? 3.923 17.899 18.761 1.00 55.84 80 ALA A C 1
ATOM 600 O O . ALA A 1 80 ? 2.828 18.427 18.585 1.00 55.84 80 ALA A O 1
ATOM 601 N N . HIS A 1 81 ? 4.245 17.353 19.944 1.00 50.84 81 HIS A N 1
ATOM 602 C CA . HIS A 1 81 ? 3.286 17.233 21.065 1.00 50.84 81 HIS A CA 1
ATOM 603 C C . HIS A 1 81 ? 3.593 18.107 22.299 1.00 50.84 81 HIS A C 1
ATOM 605 O O . HIS A 1 81 ? 2.905 18.012 23.313 1.00 50.84 81 HIS A O 1
ATOM 611 N N . GLY A 1 82 ? 4.597 18.988 22.228 1.00 45.47 82 GLY A N 1
ATOM 612 C CA . GLY A 1 82 ? 5.097 19.765 23.370 1.00 45.47 82 GLY A CA 1
ATOM 613 C C . GLY A 1 82 ? 4.852 21.273 23.290 1.00 45.47 82 GLY A C 1
ATOM 614 O O . GLY A 1 82 ? 5.794 22.039 23.450 1.00 45.47 82 GLY A O 1
ATOM 615 N N . ALA A 1 83 ? 3.625 21.734 23.029 1.00 51.38 83 ALA A N 1
ATOM 616 C CA . ALA A 1 83 ? 3.300 23.163 23.139 1.00 51.38 83 ALA A CA 1
ATOM 617 C C . ALA A 1 83 ? 1.842 23.414 23.563 1.00 51.38 83 ALA A C 1
ATOM 619 O O . ALA A 1 83 ? 1.096 24.121 22.893 1.00 51.38 83 ALA A O 1
ATOM 620 N N . THR A 1 84 ? 1.401 22.836 24.682 1.00 47.88 84 THR A N 1
ATOM 621 C CA . THR A 1 84 ? 0.221 23.323 25.421 1.00 47.88 84 THR A CA 1
ATOM 622 C C . THR A 1 84 ? 0.369 22.996 26.908 1.00 47.88 84 THR A C 1
ATOM 624 O O . THR A 1 84 ? 0.355 21.835 27.297 1.00 47.88 84 THR A O 1
ATOM 627 N N . GLY A 1 85 ? 0.482 24.052 27.725 1.00 43.50 85 GLY A N 1
ATOM 628 C CA . GLY A 1 85 ? 0.563 24.012 29.192 1.00 43.50 85 GLY A CA 1
ATOM 629 C C . GLY A 1 85 ? 2.005 23.846 29.694 1.00 43.50 85 GLY A C 1
ATOM 630 O O . GLY A 1 85 ? 2.726 22.992 29.217 1.00 43.50 85 GLY A O 1
ATOM 631 N N . MET A 1 86 ? 2.526 24.601 30.654 1.00 45.22 86 MET A N 1
ATOM 632 C CA . MET A 1 86 ? 1.877 25.454 31.632 1.00 45.22 86 MET A CA 1
ATOM 633 C C . MET A 1 86 ? 2.951 26.357 32.257 1.00 45.22 86 MET A C 1
ATOM 635 O O . MET A 1 86 ? 4.074 25.940 32.519 1.00 45.22 86 MET A O 1
ATOM 639 N N . VAL A 1 87 ? 2.565 27.610 32.460 1.00 57.09 87 VAL A N 1
ATOM 640 C CA . 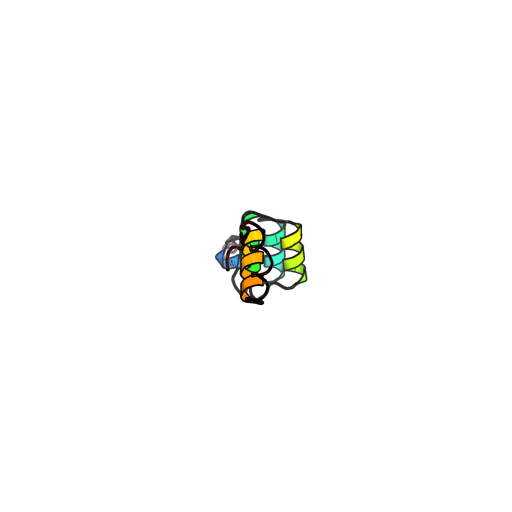VAL A 1 87 ? 3.229 28.656 33.236 1.00 57.09 87 VAL A CA 1
ATOM 641 C C . VAL A 1 87 ? 3.862 28.142 34.539 1.00 57.09 87 VAL A C 1
ATOM 643 O O . VAL A 1 87 ? 3.170 27.612 35.404 1.00 57.09 87 VAL A O 1
ATOM 646 N N . HIS A 1 88 ? 5.162 28.370 34.725 1.00 40.66 88 HIS A N 1
ATOM 647 C CA . HIS A 1 88 ? 5.770 28.347 36.054 1.00 40.66 88 HIS A CA 1
ATOM 648 C C . HIS A 1 88 ? 5.722 29.763 36.628 1.00 40.66 88 HIS A C 1
ATOM 650 O O . HIS A 1 88 ? 6.471 30.647 36.219 1.00 40.66 88 HIS A O 1
ATOM 656 N N . ALA A 1 89 ? 4.783 29.975 37.552 1.00 54.12 89 ALA A N 1
ATOM 657 C CA . ALA A 1 89 ? 4.824 31.088 38.485 1.00 54.12 89 ALA A CA 1
ATOM 658 C C . ALA A 1 89 ? 6.021 30.887 39.426 1.00 54.12 89 ALA A C 1
ATOM 660 O O . ALA A 1 89 ? 6.107 29.864 40.106 1.00 54.12 89 ALA A O 1
ATOM 661 N N . GLU A 1 90 ? 6.933 31.855 39.454 1.00 40.09 90 GLU A N 1
ATOM 662 C CA . GLU A 1 90 ? 8.071 31.880 40.368 1.00 40.09 90 GLU A CA 1
ATOM 663 C C . GLU A 1 90 ? 7.795 32.829 41.541 1.00 40.09 90 GLU A C 1
ATOM 665 O O . GLU A 1 90 ? 7.535 34.016 41.352 1.00 40.09 90 GLU A O 1
ATOM 670 N N . ALA A 1 91 ? 7.849 32.279 42.753 1.00 45.44 91 ALA A N 1
ATOM 671 C CA . ALA A 1 91 ? 8.136 32.944 44.027 1.00 45.44 91 ALA A CA 1
ATOM 672 C C . ALA A 1 91 ? 8.484 31.841 45.055 1.00 45.44 91 ALA A C 1
ATOM 674 O O . ALA A 1 91 ? 8.029 30.709 44.862 1.00 45.44 91 ALA A O 1
ATOM 675 N N . PRO A 1 92 ? 9.156 32.099 46.197 1.00 59.56 92 PRO A N 1
ATOM 676 C CA . PRO A 1 92 ? 9.898 33.290 46.635 1.00 59.56 92 PRO A CA 1
ATOM 677 C C . PRO A 1 92 ? 11.323 32.962 47.162 1.00 59.56 92 PRO A C 1
ATOM 679 O O . PRO A 1 92 ? 11.637 31.800 47.431 1.00 59.56 92 PRO A O 1
ATOM 682 N N . ARG A 1 93 ? 12.135 33.995 47.435 1.00 49.03 93 ARG A N 1
ATOM 683 C CA . ARG A 1 93 ? 12.995 34.099 48.634 1.00 49.03 93 ARG A CA 1
ATOM 684 C C . ARG A 1 93 ? 13.136 35.553 49.059 1.00 49.03 93 ARG A C 1
ATOM 686 O O . ARG A 1 93 ? 13.223 36.407 48.154 1.00 49.03 93 ARG A O 1
#

Secondary structure (DSSP, 8-state):
-PPPPPPPPP-HHHHH-TTS-HHHHHHHHHH-GGGHHHHTT-TT--HHHHHHHHHH--TTHHHHHHHHHHHH-TTTTTTSS--S---------